Protein AF-A0A520JNV4-F1 (afdb_monomer)

Radius of gyration: 23.96 Å; Cα contacts (8 Å, |Δi|>4): 52; chains: 1; bounding box: 82×40×38 Å

Sequence (94 aa):
MTIKYFGLFVAAMTTATPL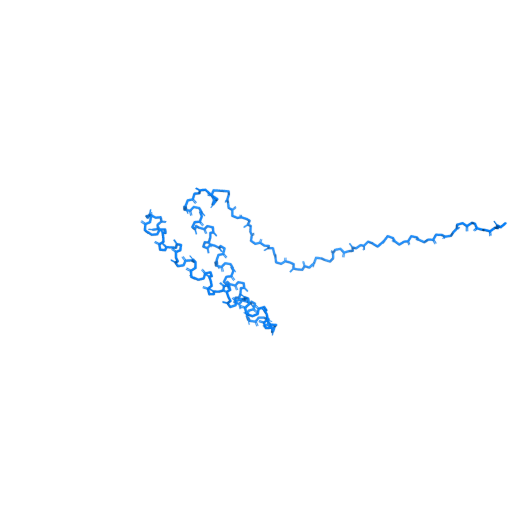FAQTPPPPPPAEAKTSAMPYVMAAGMSDLYEINSSQIALQKSKTPAIRSFATMLIKHHTMTTAATMKAAKKAGLT

Nearest PDB structures (foldseek):
  5ffd-assembly1_A  TM=9.228E-01  e=6.024E-01  Synechocystis sp. PCC 6803
  5fej-assembly2_B  TM=9.425E-01  e=7.183E-01  Synechocystis sp. PCC 6803
  5ffe-assembly1_A  TM=9.554E-01  e=9.082E-01  Synechocystis sp. PCC 6803
  5ffb-assembly1_A  TM=9.561E-01  e=1.083E+00  Synechocystis sp. PCC 6803
  5n5e-assembly1_e  TM=6.627E-01  e=1.947E+00  Pyrococcus furiosus COM1

pLDDT: mean 85.09, std 19.78, range [40.16, 98.88]

Foldseek 3Di:
DDDDDDDDDDPPPPPPDPPPPPPPPDDQDPCLVPPLLSVLVRLLVVLVVLLVVLVVQCVPDPDPVSVVVSVVSNVVSVVVNVVSVVVCVVVVND

Secondary structure (DSSP, 8-state):
--------------------PPPPPPPPPGGGGT-HHHHHHHHHHHHHHHHHHHHHHHHH---HHHHHHHHHHHHHHHHHHHHHHHHHHHTT--

Solvent-accessible surface area (backbone atoms only — not comparable to full-atom values): 5812 Å² total; per-re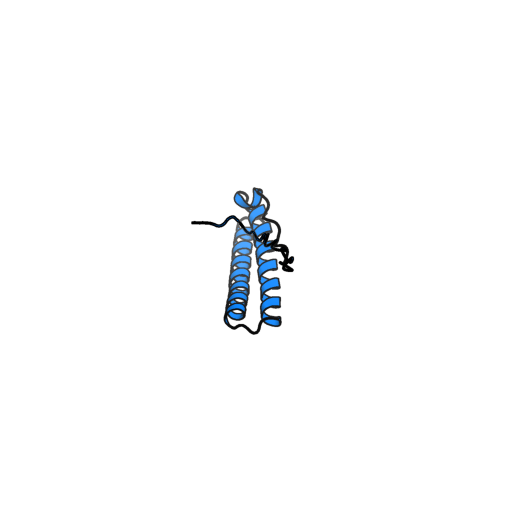sidue (Å²): 140,89,83,85,91,80,88,79,89,76,83,81,75,76,76,78,69,80,68,89,65,75,80,72,79,78,79,70,62,78,56,35,79,80,36,70,67,48,26,54,54,43,52,48,54,50,36,53,51,49,33,54,53,20,52,50,43,55,75,71,50,83,50,67,70,60,36,53,49,23,54,47,44,38,54,51,35,55,51,50,45,54,52,50,52,52,51,35,45,76,71,69,70,106

Structure (mmCIF, N/CA/C/O backbone):
data_AF-A0A520JNV4-F1
#
_entry.id   AF-A0A520JNV4-F1
#
loop_
_atom_site.group_PDB
_atom_site.id
_atom_site.type_symbol
_atom_site.label_atom_id
_atom_site.label_alt_id
_atom_site.label_comp_id
_atom_site.label_asym_id
_atom_site.label_entity_id
_atom_site.label_seq_id
_atom_site.pdbx_PDB_ins_code
_atom_site.Cartn_x
_atom_site.Cartn_y
_atom_site.Cartn_z
_atom_site.occupancy
_atom_site.B_iso_or_equiv
_atom_site.auth_seq_id
_atom_site.auth_comp_id
_atom_site.auth_asym_id
_atom_site.auth_atom_id
_atom_site.pdbx_PDB_model_num
ATOM 1 N N . MET A 1 1 ? -68.426 30.390 3.837 1.00 42.41 1 MET A N 1
ATOM 2 C CA . MET A 1 1 ? -67.349 29.627 4.497 1.00 42.41 1 MET A CA 1
ATOM 3 C C . MET A 1 1 ? -66.080 30.473 4.460 1.00 42.41 1 MET A C 1
ATOM 5 O O . MET A 1 1 ? -65.471 30.630 3.414 1.00 42.41 1 MET A O 1
ATOM 9 N N . THR A 1 2 ? -65.814 31.143 5.575 1.00 40.16 2 THR A N 1
ATOM 10 C CA . THR A 1 2 ? -64.675 32.012 5.943 1.00 40.16 2 THR A CA 1
ATOM 11 C C . THR A 1 2 ? -63.545 31.113 6.491 1.00 40.16 2 THR A C 1
ATOM 13 O O . THR A 1 2 ? -63.871 30.117 7.123 1.00 40.16 2 THR A O 1
ATOM 16 N N . ILE A 1 3 ? -62.245 31.243 6.181 1.00 43.53 3 ILE A N 1
ATOM 17 C CA . ILE A 1 3 ? -61.188 32.178 6.659 1.00 43.53 3 ILE A CA 1
ATOM 18 C C . ILE A 1 3 ? -59.886 31.709 5.946 1.00 43.53 3 ILE A C 1
ATOM 20 O O . ILE A 1 3 ? -59.618 30.514 5.936 1.00 43.53 3 ILE A O 1
ATOM 24 N N . LYS A 1 4 ? -59.225 32.503 5.087 1.00 44.97 4 LYS A N 1
ATOM 25 C CA . LYS A 1 4 ? -58.047 33.393 5.290 1.00 44.97 4 LYS A CA 1
ATOM 26 C C . LYS A 1 4 ? -56.764 32.775 5.904 1.00 44.97 4 LYS A C 1
ATOM 28 O O . LYS A 1 4 ? -56.772 32.229 6.996 1.00 44.97 4 LYS A O 1
ATOM 33 N N . TYR A 1 5 ? -55.666 32.971 5.164 1.00 58.19 5 TYR A N 1
ATOM 34 C CA . TYR A 1 5 ? -54.263 32.599 5.388 1.00 58.19 5 TYR A CA 1
ATOM 35 C C . TYR A 1 5 ? -53.679 33.005 6.758 1.00 58.19 5 TYR A C 1
ATOM 37 O O . TYR A 1 5 ? -53.844 34.147 7.182 1.00 58.19 5 TYR A O 1
ATOM 45 N N . PHE A 1 6 ? -52.902 32.106 7.375 1.00 48.91 6 PHE A N 1
ATOM 46 C CA . PHE A 1 6 ? -51.973 32.391 8.477 1.00 48.91 6 PHE A CA 1
ATOM 47 C C . PHE A 1 6 ? -50.704 31.548 8.270 1.00 48.91 6 PHE A C 1
ATOM 49 O O . PHE A 1 6 ? -50.786 30.331 8.119 1.00 48.91 6 PHE A O 1
ATOM 56 N N . GLY A 1 7 ? -49.553 32.207 8.141 1.00 43.50 7 GLY A N 1
ATOM 57 C CA . GLY A 1 7 ? -48.297 31.582 7.725 1.00 43.50 7 GLY A CA 1
ATOM 58 C C . GLY A 1 7 ? -47.496 30.934 8.851 1.00 43.50 7 GLY A C 1
ATOM 59 O O . GLY A 1 7 ? -47.805 31.101 10.024 1.00 43.50 7 GLY A O 1
ATOM 60 N N . LEU A 1 8 ? -46.401 30.275 8.468 1.00 41.31 8 LEU A N 1
ATOM 61 C CA . LEU A 1 8 ? -45.152 30.309 9.222 1.00 41.31 8 LEU A CA 1
ATOM 62 C C . LEU A 1 8 ? -43.990 29.931 8.296 1.00 41.31 8 LEU A C 1
ATOM 64 O O . LEU A 1 8 ? -43.946 28.839 7.734 1.00 41.31 8 LEU A O 1
ATOM 68 N N . PHE A 1 9 ? -43.056 30.863 8.134 1.00 48.03 9 PHE A N 1
ATOM 69 C CA . PHE A 1 9 ? -41.722 30.589 7.620 1.00 48.03 9 PHE A CA 1
ATOM 70 C C . PHE A 1 9 ? -40.993 29.662 8.596 1.00 48.03 9 PHE A C 1
ATOM 72 O O . PHE A 1 9 ? -40.852 30.010 9.765 1.00 48.03 9 PHE A O 1
ATOM 79 N N . VAL A 1 10 ? -40.431 28.558 8.105 1.00 46.62 10 VAL A N 1
ATOM 80 C CA . VAL A 1 10 ? -39.190 28.006 8.663 1.00 46.62 10 VAL A CA 1
ATOM 81 C C . VAL A 1 10 ? -38.291 27.671 7.483 1.00 46.62 10 VAL A C 1
ATOM 83 O O . VAL A 1 10 ? -38.354 26.590 6.902 1.00 46.62 10 VAL A O 1
ATOM 86 N N . ALA A 1 11 ? -37.459 28.638 7.104 1.00 49.22 11 ALA A N 1
ATOM 87 C CA . ALA A 1 11 ? -36.247 28.343 6.366 1.00 49.22 11 ALA A CA 1
ATOM 88 C C . ALA A 1 11 ? -35.357 27.516 7.304 1.00 49.22 11 ALA A C 1
ATOM 90 O O . ALA A 1 11 ? -34.719 28.059 8.205 1.00 49.22 11 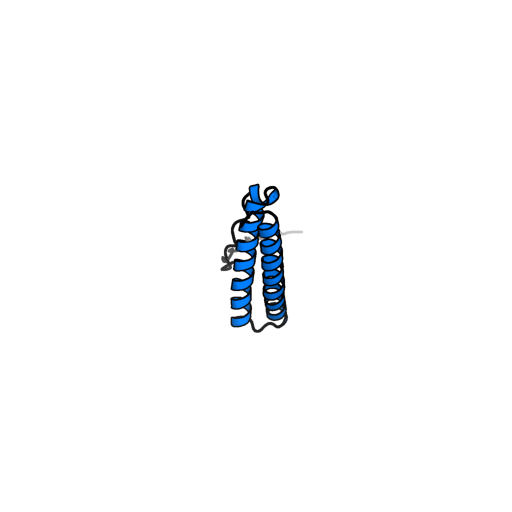ALA A O 1
ATOM 91 N N . ALA A 1 12 ? -35.359 26.193 7.137 1.00 48.88 12 ALA A N 1
ATOM 92 C CA . ALA A 1 12 ? -34.378 25.324 7.766 1.00 48.88 12 ALA A CA 1
ATOM 93 C C . ALA A 1 12 ? -33.031 25.583 7.082 1.00 48.88 12 ALA A C 1
ATOM 95 O O . ALA A 1 12 ? -32.648 24.927 6.117 1.00 48.88 12 ALA A O 1
ATOM 96 N N . MET A 1 13 ? -32.350 26.620 7.555 1.00 56.16 13 MET A N 1
ATOM 97 C CA . MET A 1 13 ? -30.971 26.923 7.223 1.00 56.16 13 MET A CA 1
ATOM 98 C C . MET A 1 13 ? -30.133 25.796 7.831 1.00 56.16 13 MET A C 1
ATOM 100 O O . MET A 1 13 ? -29.814 25.809 9.018 1.00 56.16 13 MET A O 1
ATOM 104 N N . THR A 1 14 ? -29.859 24.760 7.038 1.00 56.09 14 THR A N 1
ATOM 105 C CA . THR A 1 14 ? -28.922 23.701 7.403 1.00 56.09 14 THR A CA 1
ATOM 106 C C . THR A 1 14 ? -27.551 24.346 7.521 1.00 56.09 14 THR A C 1
ATOM 108 O O . THR A 1 14 ? -26.868 24.573 6.521 1.00 56.09 14 THR A O 1
ATOM 111 N N . THR A 1 15 ? -27.154 24.701 8.737 1.00 51.56 15 THR A N 1
ATOM 112 C CA . THR A 1 15 ? -25.767 25.031 9.021 1.00 51.56 15 THR A CA 1
ATOM 113 C C . THR A 1 15 ? -24.969 23.763 8.744 1.00 51.56 15 THR A C 1
ATOM 115 O O . THR A 1 15 ? -25.051 22.779 9.475 1.00 51.56 15 THR A O 1
ATOM 118 N N . ALA A 1 16 ? -24.250 23.753 7.620 1.00 58.44 16 ALA A N 1
ATOM 119 C CA . ALA A 1 16 ? -23.228 22.759 7.357 1.00 58.44 1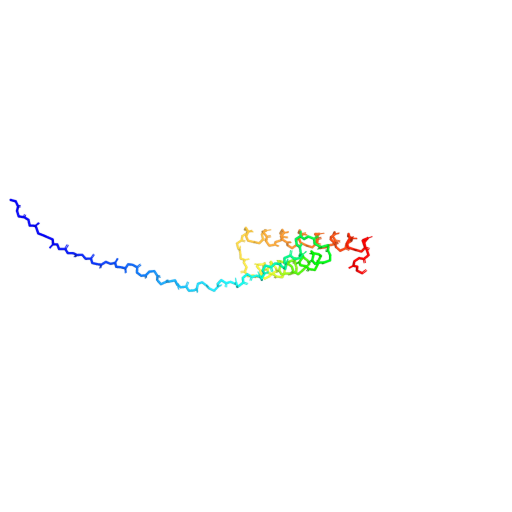6 ALA A CA 1
ATOM 120 C C . ALA A 1 16 ? -22.177 22.935 8.452 1.00 58.44 16 ALA A C 1
ATOM 122 O O . ALA A 1 16 ? -21.299 23.791 8.362 1.00 58.44 16 ALA A O 1
ATOM 123 N N . THR A 1 17 ? -22.309 22.182 9.541 1.00 59.44 17 THR A N 1
ATOM 124 C CA . THR A 1 17 ? -21.201 22.003 10.461 1.00 59.44 17 THR A CA 1
ATOM 125 C C . THR A 1 17 ? -20.080 21.396 9.625 1.00 59.44 17 THR A C 1
ATOM 127 O O . THR A 1 17 ? -20.302 20.374 8.967 1.00 59.44 17 THR A O 1
ATOM 130 N N . PRO A 1 18 ? -18.891 22.015 9.561 1.00 54.19 18 PRO A N 1
ATOM 131 C CA . PRO A 1 18 ? -17.763 21.331 8.977 1.00 54.19 18 PRO A CA 1
ATOM 132 C C . PRO A 1 18 ? -17.507 20.133 9.889 1.00 54.19 18 PRO A C 1
ATOM 134 O O . PRO A 1 18 ? -16.943 20.259 10.976 1.00 54.19 18 PRO A O 1
ATOM 137 N N . LEU A 1 19 ? -17.963 18.950 9.469 1.00 59.94 19 LEU A N 1
ATOM 138 C CA . LEU A 1 19 ? -17.296 17.723 9.865 1.00 59.94 19 LEU A CA 1
ATOM 139 C C . LEU A 1 19 ? -15.815 17.988 9.604 1.00 59.94 19 LEU A C 1
ATOM 141 O O . LEU A 1 19 ? -15.463 18.449 8.516 1.00 59.94 19 LEU A O 1
ATOM 145 N N . PHE A 1 20 ? -14.962 17.735 10.595 1.00 54.88 20 PHE A N 1
ATOM 146 C CA . PHE A 1 20 ? -13.517 17.635 10.407 1.00 54.88 20 PHE A CA 1
ATOM 147 C C . PHE A 1 20 ? -13.235 16.437 9.485 1.00 54.88 20 PHE A C 1
ATOM 149 O O . PHE A 1 20 ? -12.716 15.405 9.903 1.00 54.88 20 PHE A O 1
ATOM 156 N N . ALA A 1 21 ? -13.676 16.533 8.234 1.00 58.66 21 ALA A N 1
ATOM 157 C CA . ALA A 1 21 ? -13.390 15.600 7.182 1.00 58.66 21 ALA A CA 1
ATOM 158 C C . ALA A 1 21 ? -11.905 15.761 6.899 1.00 58.66 21 ALA A C 1
ATOM 160 O O . ALA A 1 21 ? -11.427 16.856 6.597 1.00 58.66 21 ALA A O 1
ATOM 161 N N . GLN A 1 22 ? -11.167 14.668 7.059 1.00 63.53 22 GLN A N 1
AT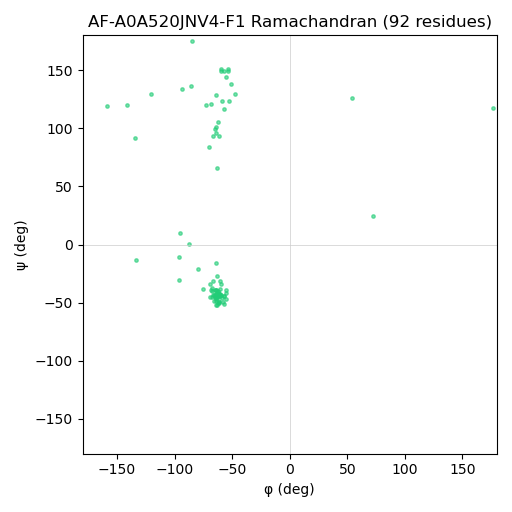OM 162 C CA . GLN A 1 22 ? -9.790 14.605 6.612 1.00 63.53 22 GLN A CA 1
ATOM 163 C C . GLN A 1 22 ? -9.768 15.034 5.145 1.00 63.53 22 GLN A C 1
ATOM 165 O O . GLN A 1 22 ? -10.506 14.466 4.339 1.00 63.53 22 GLN A O 1
ATOM 170 N N . THR A 1 23 ? -8.974 16.055 4.808 1.00 68.44 23 THR A N 1
ATOM 171 C CA . THR A 1 23 ? -8.793 16.430 3.406 1.00 68.44 23 THR A CA 1
ATOM 172 C C . THR A 1 23 ? -8.267 15.193 2.687 1.00 68.44 23 THR A C 1
ATOM 174 O O . THR A 1 23 ? -7.201 14.698 3.079 1.00 68.44 23 THR A O 1
ATOM 177 N N . PRO A 1 24 ? -9.013 14.641 1.714 1.00 70.56 24 PRO A N 1
ATOM 178 C CA . PRO A 1 24 ? -8.547 13.477 0.986 1.00 70.56 24 PRO A CA 1
ATOM 179 C C . PRO A 1 24 ? -7.222 13.825 0.299 1.00 70.56 24 PRO A C 1
ATOM 181 O O . PRO A 1 24 ? -6.991 14.999 -0.021 1.00 70.56 24 PRO A O 1
ATOM 184 N N . PRO A 1 25 ? -6.335 12.839 0.088 1.00 74.44 25 PRO A N 1
ATOM 185 C CA . PRO A 1 25 ? -5.125 13.078 -0.679 1.00 74.44 25 PRO A CA 1
ATOM 186 C C . PRO A 1 25 ? -5.500 13.649 -2.058 1.00 74.44 25 PRO A C 1
ATOM 188 O O . PRO A 1 25 ? -6.545 13.282 -2.611 1.00 74.44 25 PRO A O 1
ATOM 191 N N . PRO A 1 26 ? -4.689 14.572 -2.608 1.00 83.06 26 PRO A N 1
ATOM 192 C CA . PRO A 1 26 ? -4.940 15.111 -3.936 1.00 83.06 26 PRO A CA 1
ATOM 193 C C . PRO A 1 26 ? -4.995 13.969 -4.962 1.00 83.06 26 PRO A C 1
ATOM 195 O O . PRO A 1 26 ? -4.316 12.951 -4.785 1.00 83.06 26 PRO A O 1
ATOM 198 N N . PRO A 1 27 ? -5.790 14.113 -6.036 1.00 86.69 27 PRO A N 1
ATOM 199 C CA . PRO A 1 27 ? -5.834 13.101 -7.076 1.00 86.69 27 PRO A CA 1
ATOM 200 C C . PRO A 1 27 ? -4.440 12.922 -7.703 1.00 86.69 27 PRO A C 1
ATOM 202 O O . PRO A 1 27 ? -3.685 13.895 -7.801 1.00 86.69 27 PRO A O 1
ATOM 205 N N . PRO A 1 28 ? -4.101 11.709 -8.173 1.00 88.81 28 PRO A N 1
ATOM 206 C CA . PRO A 1 28 ? -2.875 11.484 -8.926 1.00 88.81 28 PRO A CA 1
ATOM 207 C C . PRO A 1 28 ? -2.749 12.426 -10.137 1.00 88.81 28 PRO A C 1
ATOM 209 O O . PRO A 1 28 ? -3.772 12.757 -10.752 1.00 88.81 28 PRO A O 1
ATOM 212 N N . PRO A 1 29 ? -1.518 12.803 -10.537 1.00 91.00 29 PRO A N 1
ATOM 213 C CA . PRO A 1 29 ? -1.272 13.533 -11.780 1.00 91.00 29 PRO A CA 1
ATOM 214 C C . PRO A 1 29 ? -1.878 12.817 -12.994 1.00 91.00 29 PRO A C 1
ATOM 216 O O . PRO A 1 29 ? -1.992 11.588 -13.012 1.00 91.00 29 PRO A O 1
ATOM 219 N N . ALA A 1 30 ? -2.255 13.566 -14.033 1.00 95.19 30 ALA A N 1
ATOM 220 C CA . ALA A 1 30 ? -2.894 12.991 -15.219 1.00 95.19 30 ALA A CA 1
ATOM 221 C C . ALA A 1 30 ? -2.000 11.946 -15.911 1.00 95.19 30 ALA A C 1
ATOM 223 O O . ALA A 1 30 ? -2.495 10.925 -16.388 1.00 95.19 30 ALA A O 1
ATOM 224 N N . GLU A 1 31 ? -0.686 12.157 -15.886 1.00 95.00 31 GLU A N 1
ATOM 225 C CA . GLU A 1 31 ? 0.337 11.286 -16.462 1.00 95.00 31 GLU A CA 1
ATOM 226 C C . GLU A 1 31 ? 0.368 9.908 -15.791 1.00 95.00 31 GLU A C 1
ATOM 228 O O . GLU A 1 31 ? 0.717 8.920 -16.436 1.00 95.00 31 GLU A O 1
ATOM 233 N N . ALA A 1 32 ? -0.047 9.803 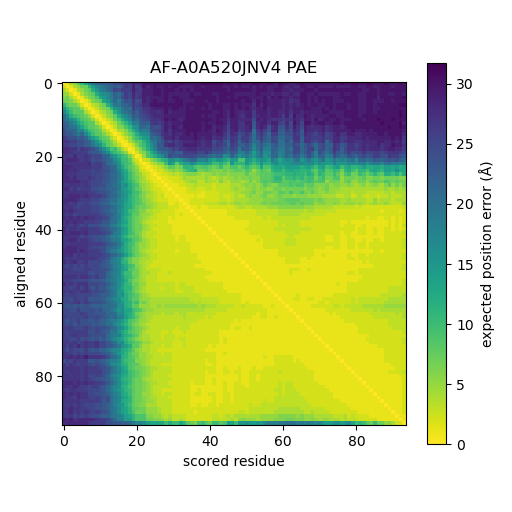-14.522 1.00 95.19 32 ALA A N 1
ATOM 234 C CA . ALA A 1 32 ? -0.137 8.525 -13.814 1.00 95.19 32 ALA A CA 1
ATOM 235 C C . ALA A 1 32 ? -1.163 7.569 -14.443 1.00 95.19 32 ALA A C 1
ATOM 237 O O . ALA A 1 32 ? -1.126 6.371 -14.180 1.00 95.19 32 ALA A O 1
ATOM 238 N N . LYS A 1 33 ? -2.061 8.069 -15.301 1.00 93.06 33 LYS A N 1
ATOM 239 C CA . LYS A 1 33 ? -3.048 7.246 -16.014 1.00 93.06 33 LYS A CA 1
ATOM 240 C C . LYS A 1 33 ? -2.471 6.535 -17.238 1.00 93.06 33 LYS A C 1
ATOM 242 O O . LYS A 1 33 ? -3.070 5.569 -17.698 1.00 93.06 33 LYS A O 1
ATOM 247 N N . THR A 1 34 ? -1.354 7.014 -17.787 1.00 95.81 34 THR A N 1
ATOM 248 C CA . THR A 1 34 ? -0.837 6.543 -19.087 1.00 95.81 34 THR A CA 1
ATOM 249 C C . THR A 1 34 ? 0.654 6.230 -19.095 1.00 95.81 34 THR A C 1
ATOM 251 O O . THR A 1 34 ? 1.130 5.596 -20.032 1.00 95.81 34 THR A O 1
ATOM 254 N N . SER A 1 35 ? 1.401 6.653 -18.075 1.00 97.00 35 SER A N 1
ATOM 255 C CA . SER A 1 35 ? 2.858 6.537 -18.034 1.00 97.00 35 SER A CA 1
ATOM 256 C C . SER A 1 35 ? 3.307 5.709 -16.832 1.00 97.00 35 SER A C 1
ATOM 258 O O . SER A 1 35 ? 2.924 5.981 -15.695 1.00 97.00 35 SER A O 1
ATOM 260 N N . ALA A 1 36 ? 4.166 4.715 -17.079 1.00 96.50 36 ALA A N 1
ATOM 261 C CA . ALA A 1 36 ? 4.544 3.717 -16.078 1.00 96.50 36 ALA A CA 1
ATOM 262 C C . ALA A 1 36 ? 5.238 4.313 -14.841 1.00 96.50 36 ALA A C 1
ATOM 264 O O . ALA A 1 36 ? 4.832 4.021 -13.722 1.00 96.50 36 ALA A O 1
ATOM 265 N N . MET A 1 37 ? 6.252 5.168 -15.011 1.00 96.31 37 MET A N 1
ATOM 266 C CA . MET A 1 37 ? 6.953 5.776 -13.870 1.00 96.31 37 MET A CA 1
ATOM 267 C C . MET A 1 37 ? 6.032 6.697 -13.038 1.00 96.31 37 MET A C 1
ATOM 269 O O . MET A 1 37 ? 5.968 6.511 -11.822 1.00 96.31 37 MET A O 1
ATOM 273 N N . PRO A 1 38 ? 5.260 7.629 -13.640 1.00 96.19 38 PRO A N 1
ATOM 274 C CA . PRO A 1 38 ? 4.248 8.389 -12.905 1.00 96.19 38 PRO A CA 1
ATOM 275 C C . PRO A 1 38 ? 3.228 7.515 -12.167 1.00 96.19 38 PRO A C 1
ATOM 277 O O . PRO A 1 38 ? 2.878 7.830 -11.032 1.00 96.19 38 PRO A O 1
ATOM 280 N N . TYR A 1 39 ? 2.793 6.399 -12.765 1.00 96.25 39 TYR A N 1
ATOM 281 C CA . TYR A 1 39 ? 1.920 5.434 -12.095 1.00 96.25 39 TYR A CA 1
ATOM 282 C C . TYR A 1 39 ? 2.592 4.822 -10.861 1.00 96.25 39 TYR A C 1
ATOM 284 O O . TYR A 1 39 ? 2.002 4.836 -9.786 1.00 96.25 39 TYR A O 1
ATOM 292 N N . VAL A 1 40 ? 3.829 4.323 -10.989 1.00 96.69 40 VAL A N 1
ATOM 293 C CA . VAL A 1 40 ? 4.577 3.709 -9.875 1.00 96.69 40 VAL A CA 1
ATOM 294 C C . VAL A 1 40 ? 4.718 4.688 -8.708 1.00 96.69 40 VAL A C 1
ATOM 296 O O . VAL A 1 40 ? 4.466 4.312 -7.564 1.00 96.69 40 VAL A O 1
ATOM 299 N N . MET A 1 41 ? 5.062 5.948 -8.992 1.00 95.44 41 MET A N 1
ATOM 300 C CA . MET A 1 41 ? 5.182 6.979 -7.958 1.00 95.44 41 MET A CA 1
ATOM 301 C C . MET A 1 41 ? 3.838 7.297 -7.297 1.00 95.44 41 MET A C 1
ATOM 303 O O . MET A 1 41 ? 3.749 7.311 -6.071 1.00 95.44 41 MET A O 1
ATOM 307 N N . ALA A 1 42 ? 2.785 7.524 -8.086 1.00 95.19 42 ALA A N 1
ATOM 308 C CA . ALA A 1 42 ? 1.468 7.848 -7.547 1.00 95.19 42 ALA A CA 1
ATOM 309 C C . ALA A 1 42 ? 0.886 6.695 -6.715 1.00 95.19 42 ALA A C 1
ATOM 311 O O . ALA A 1 42 ? 0.444 6.922 -5.591 1.00 95.19 42 ALA A O 1
ATOM 312 N N . ALA A 1 43 ? 0.944 5.464 -7.230 1.00 95.69 43 ALA A N 1
ATOM 313 C CA . ALA A 1 43 ? 0.460 4.276 -6.534 1.00 95.69 43 ALA A CA 1
ATOM 314 C C . ALA A 1 43 ? 1.213 4.045 -5.216 1.00 95.69 43 ALA A C 1
ATOM 316 O O . ALA A 1 43 ? 0.583 3.821 -4.188 1.00 95.69 43 ALA A O 1
ATOM 317 N N . GLY A 1 44 ? 2.545 4.178 -5.210 1.00 95.38 44 GLY A N 1
ATOM 318 C CA . GLY A 1 44 ? 3.337 4.041 -3.984 1.00 95.38 44 GLY A CA 1
ATOM 319 C C . GLY A 1 44 ? 2.987 5.089 -2.920 1.00 95.38 44 GLY A C 1
ATOM 320 O O . GLY A 1 44 ? 2.882 4.764 -1.738 1.00 95.38 44 GLY A O 1
ATOM 321 N N . MET A 1 45 ? 2.755 6.341 -3.326 1.00 94.62 45 MET A N 1
ATOM 322 C CA . MET A 1 45 ? 2.338 7.402 -2.402 1.00 94.62 45 MET A CA 1
ATOM 323 C C . MET A 1 45 ? 0.929 7.169 -1.840 1.00 94.62 45 MET A C 1
ATOM 325 O O . MET A 1 45 ? 0.707 7.399 -0.648 1.00 94.62 45 MET A O 1
ATOM 329 N N . SER A 1 46 ? -0.00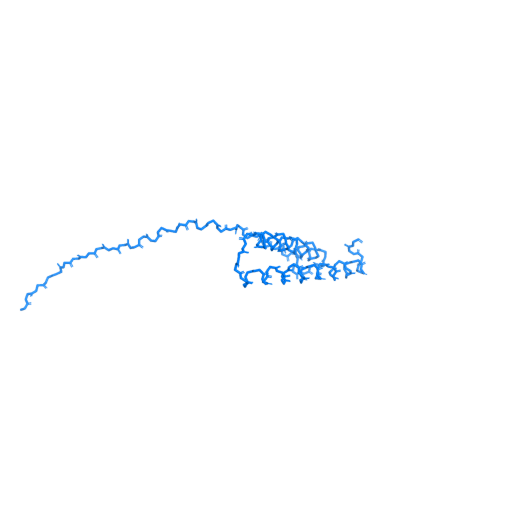7 6.692 -2.667 1.00 94.75 46 SER A N 1
ATOM 330 C CA . SER A 1 46 ? -1.349 6.292 -2.227 1.00 94.75 46 SER A CA 1
ATOM 331 C C . SER A 1 46 ? -1.296 5.135 -1.226 1.00 94.75 46 SER A C 1
ATOM 333 O O . SER A 1 46 ? -1.828 5.278 -0.124 1.00 94.75 46 SER A O 1
ATOM 335 N N . ASP A 1 47 ? -0.563 4.063 -1.542 1.00 97.38 47 ASP A N 1
ATOM 336 C CA . ASP A 1 47 ? -0.403 2.895 -0.668 1.00 97.38 47 ASP A CA 1
ATOM 337 C C . ASP A 1 47 ? 0.169 3.305 0.707 1.00 97.38 47 ASP A C 1
ATOM 339 O O . ASP A 1 47 ? -0.339 2.887 1.749 1.00 97.38 47 ASP A O 1
ATOM 343 N N . LEU A 1 48 ? 1.187 4.178 0.744 1.00 96.25 48 LEU A N 1
ATOM 344 C CA . LEU A 1 48 ? 1.759 4.695 1.999 1.00 96.25 48 LEU A CA 1
ATOM 345 C C . LEU A 1 48 ? 0.735 5.465 2.842 1.00 96.25 48 LEU A C 1
ATOM 347 O O . LEU A 1 48 ? 0.680 5.296 4.065 1.00 96.25 48 LEU A O 1
ATOM 351 N N . TYR A 1 49 ? -0.078 6.313 2.212 1.00 95.50 49 TYR A N 1
ATOM 352 C CA . TYR A 1 49 ? -1.142 7.038 2.902 1.00 95.50 49 TYR A CA 1
ATOM 353 C C . TYR A 1 49 ? -2.194 6.076 3.479 1.00 95.50 49 TYR A C 1
ATOM 355 O O . TYR A 1 49 ? -2.584 6.204 4.645 1.00 95.50 49 TYR A O 1
ATOM 363 N N . GLU A 1 50 ? -2.630 5.089 2.699 1.00 96.31 50 GLU A N 1
ATOM 364 C CA . GLU A 1 50 ? -3.655 4.117 3.096 1.00 96.31 50 GLU A CA 1
ATOM 365 C C . GLU A 1 50 ? -3.158 3.188 4.211 1.00 96.31 50 GLU A C 1
ATOM 367 O O . GLU A 1 50 ? -3.897 2.906 5.158 1.00 96.31 50 GLU A O 1
ATOM 372 N N . ILE A 1 51 ? -1.882 2.792 4.183 1.00 98.44 51 ILE A N 1
ATOM 373 C CA . ILE A 1 51 ? -1.243 2.031 5.263 1.00 98.44 51 ILE A CA 1
ATOM 374 C C . ILE A 1 51 ? -1.194 2.860 6.551 1.00 98.44 51 ILE A C 1
ATOM 376 O O . ILE A 1 51 ? -1.657 2.398 7.597 1.00 98.44 51 ILE A O 1
ATOM 380 N N . ASN A 1 52 ? -0.679 4.091 6.495 1.00 97.38 52 ASN A N 1
ATOM 381 C CA . ASN A 1 52 ? -0.516 4.934 7.683 1.00 97.38 52 ASN A CA 1
ATOM 382 C C . ASN A 1 52 ? -1.865 5.320 8.307 1.00 97.38 52 ASN A C 1
ATOM 384 O O . ASN A 1 52 ? -2.048 5.246 9.524 1.00 97.38 52 ASN A O 1
ATOM 388 N N . SER A 1 53 ? -2.844 5.690 7.481 1.00 96.94 53 SER A N 1
ATOM 389 C CA . SER A 1 53 ? -4.201 5.988 7.952 1.00 96.94 53 SER A CA 1
ATOM 390 C C . SER A 1 53 ? -4.876 4.755 8.565 1.00 96.94 53 SER A C 1
ATOM 392 O O . SER A 1 53 ? -5.497 4.860 9.626 1.00 96.94 53 SER A O 1
ATOM 394 N N . SER A 1 54 ? -4.675 3.568 7.986 1.00 98.50 54 SER A N 1
ATOM 395 C CA . SER A 1 54 ? -5.169 2.305 8.544 1.00 98.50 54 SER A CA 1
ATOM 396 C C . SER A 1 54 ? -4.516 1.957 9.884 1.00 98.50 54 SER A C 1
ATOM 398 O O . SER A 1 54 ? -5.200 1.509 10.806 1.00 98.50 54 SER A O 1
ATOM 400 N N . GLN A 1 55 ? -3.216 2.212 10.052 1.00 98.69 55 GLN A N 1
ATOM 401 C CA . GLN A 1 55 ? -2.538 2.037 11.341 1.00 98.69 55 GLN A CA 1
ATOM 402 C C . GLN A 1 55 ? -3.144 2.943 12.421 1.00 98.69 55 GLN A C 1
ATOM 404 O O . GLN A 1 55 ? -3.421 2.485 13.531 1.00 98.69 55 GLN A O 1
ATOM 409 N N . ILE A 1 56 ? -3.438 4.203 12.088 1.00 98.19 56 ILE A N 1
ATOM 410 C CA . ILE A 1 56 ? -4.132 5.125 12.997 1.00 98.19 56 ILE A CA 1
ATOM 411 C C . ILE A 1 56 ? -5.548 4.616 13.310 1.00 98.19 56 ILE A C 1
ATOM 413 O O . ILE A 1 56 ? -5.976 4.653 14.466 1.00 98.19 56 ILE A O 1
ATOM 417 N N . ALA A 1 57 ? -6.276 4.098 12.317 1.00 98.19 57 ALA A N 1
ATOM 418 C CA . ALA A 1 57 ? -7.604 3.526 12.524 1.00 98.19 57 ALA A CA 1
ATOM 419 C C . ALA A 1 57 ? -7.571 2.327 13.489 1.00 98.19 57 ALA A C 1
ATOM 421 O O . ALA A 1 57 ? -8.448 2.212 14.347 1.00 98.19 57 ALA A O 1
ATOM 422 N N . LEU A 1 58 ? -6.540 1.478 13.423 1.00 98.69 58 LEU A N 1
ATOM 423 C CA . LEU A 1 58 ? -6.340 0.375 14.371 1.00 98.69 58 LEU A CA 1
ATOM 424 C C . LEU A 1 58 ? -6.026 0.849 15.794 1.00 98.69 58 LEU A C 1
ATOM 426 O O . LEU A 1 58 ? -6.407 0.170 16.750 1.00 98.69 58 LEU A O 1
ATOM 430 N N . GLN A 1 59 ? -5.362 1.995 15.948 1.00 98.50 59 GLN A N 1
ATOM 431 C CA . GLN A 1 59 ? -5.081 2.589 17.258 1.00 98.50 59 GLN A CA 1
ATOM 432 C C . GLN A 1 59 ? -6.324 3.248 17.869 1.00 98.50 59 GLN A C 1
ATOM 434 O O . GLN A 1 59 ? -6.542 3.159 19.075 1.00 98.50 59 GLN A O 1
ATOM 439 N N . LYS A 1 60 ? -7.148 3.909 17.048 1.00 97.81 60 LYS A N 1
ATOM 440 C CA . LYS A 1 60 ? -8.259 4.748 17.527 1.00 97.81 60 LYS A CA 1
ATOM 441 C C . LYS A 1 60 ? -9.613 4.042 17.557 1.00 97.81 60 LYS A C 1
ATOM 443 O O . LYS A 1 60 ? -10.456 4.384 18.384 1.00 97.81 60 LYS A O 1
ATOM 448 N N . SER A 1 61 ? -9.856 3.084 16.663 1.00 98.12 61 SER A N 1
ATOM 449 C CA . SER A 1 61 ? -11.176 2.471 16.503 1.00 98.12 61 SER A CA 1
ATOM 450 C C . SER A 1 61 ? -11.346 1.191 17.317 1.00 98.12 61 SER A C 1
ATOM 452 O O . SER A 1 61 ? -10.521 0.270 17.269 1.00 98.12 61 SER A O 1
ATOM 454 N N . LYS A 1 62 ? -12.489 1.105 18.006 1.00 98.00 62 LYS A N 1
ATOM 455 C CA . LYS A 1 62 ? -12.977 -0.109 18.678 1.00 98.00 62 LYS A CA 1
ATOM 456 C C . LYS A 1 62 ? -13.972 -0.905 17.821 1.00 98.00 62 LYS A C 1
ATOM 458 O O . LYS A 1 62 ? -14.284 -2.039 18.165 1.00 98.00 62 LYS A O 1
ATOM 463 N N . THR A 1 63 ? -14.453 -0.351 16.706 1.00 98.75 63 THR A N 1
ATOM 464 C CA . THR A 1 63 ? -15.463 -0.992 15.849 1.00 98.75 63 THR A CA 1
ATOM 465 C C . THR A 1 63 ? -14.845 -2.154 15.062 1.00 98.75 63 THR A C 1
ATOM 467 O O . THR A 1 63 ? -13.944 -1.904 14.255 1.00 98.75 63 THR A O 1
ATOM 470 N N . PRO A 1 64 ? -15.329 -3.405 15.210 1.00 98.56 64 PRO A N 1
ATOM 471 C CA . PRO A 1 64 ? -14.724 -4.570 14.557 1.00 98.56 64 PRO A CA 1
ATOM 472 C C . PRO A 1 64 ? -14.603 -4.438 13.035 1.00 98.56 64 PRO A C 1
ATOM 474 O O . PRO A 1 64 ? -13.555 -4.747 12.474 1.00 98.56 64 PRO A O 1
ATOM 477 N N . ALA A 1 65 ? -15.633 -3.900 12.375 1.00 98.56 65 ALA A N 1
ATOM 478 C CA . ALA A 1 65 ? -15.634 -3.703 10.926 1.00 98.56 65 ALA A CA 1
ATOM 479 C C . ALA A 1 65 ? -14.523 -2.747 10.454 1.00 98.56 65 ALA A C 1
ATOM 481 O O . ALA A 1 65 ? -13.806 -3.058 9.506 1.00 98.56 65 ALA A O 1
ATOM 482 N N . ILE A 1 66 ? -14.320 -1.623 11.153 1.00 98.50 66 ILE A N 1
ATOM 483 C CA . ILE A 1 66 ? -13.263 -0.650 10.822 1.00 98.50 66 ILE A CA 1
ATOM 484 C C . ILE A 1 66 ? -11.886 -1.288 10.994 1.00 98.50 66 ILE A C 1
ATOM 486 O O . ILE A 1 66 ? -11.015 -1.127 10.144 1.00 98.50 66 ILE A O 1
ATOM 490 N N . ARG A 1 67 ? -11.692 -2.046 12.077 1.00 98.75 67 ARG A N 1
ATOM 491 C CA . ARG A 1 67 ? -10.424 -2.732 12.343 1.00 98.75 67 ARG A CA 1
ATOM 492 C C . ARG A 1 67 ? -10.124 -3.776 11.272 1.00 98.75 67 ARG A C 1
ATOM 494 O O . ARG A 1 67 ? -9.018 -3.799 10.749 1.00 98.75 67 ARG A O 1
ATOM 501 N N . SER A 1 68 ? -11.119 -4.582 10.899 1.00 98.81 68 SER A N 1
ATOM 502 C CA . SER A 1 68 ? -10.984 -5.569 9.824 1.00 98.81 68 SER A CA 1
ATOM 503 C C . SER A 1 68 ? -10.629 -4.912 8.491 1.00 98.81 68 SER A C 1
ATOM 505 O O . SER A 1 68 ? -9.754 -5.402 7.779 1.00 98.81 68 SER A O 1
ATOM 507 N N . PHE A 1 69 ? -11.277 -3.794 8.158 1.00 98.81 69 PHE A N 1
ATOM 508 C CA . PHE A 1 69 ? -10.997 -3.052 6.932 1.00 98.81 69 PHE A CA 1
ATOM 509 C C . PHE A 1 69 ? -9.581 -2.459 6.932 1.00 98.81 69 PHE A C 1
ATOM 511 O O . PHE A 1 69 ? -8.846 -2.641 5.967 1.00 98.81 69 PHE A O 1
ATOM 518 N N . ALA A 1 70 ? -9.153 -1.849 8.039 1.00 98.75 70 ALA A N 1
ATOM 519 C CA . ALA A 1 70 ? -7.801 -1.315 8.189 1.00 98.75 70 ALA A CA 1
ATOM 520 C C . ALA A 1 70 ? -6.722 -2.410 8.085 1.00 98.75 70 ALA A C 1
ATOM 522 O O . ALA A 1 70 ? -5.709 -2.232 7.412 1.00 98.75 70 ALA A O 1
ATOM 523 N N . THR A 1 71 ? -6.941 -3.576 8.702 1.00 98.88 71 THR A N 1
ATOM 524 C CA . THR A 1 71 ? -6.036 -4.728 8.560 1.00 98.88 71 THR A CA 1
ATOM 525 C C . THR A 1 71 ? -5.966 -5.221 7.114 1.00 98.88 71 THR A C 1
ATOM 527 O O . THR A 1 71 ? -4.877 -5.539 6.632 1.00 98.88 71 THR A O 1
ATOM 530 N N . MET A 1 72 ? -7.102 -5.265 6.410 1.00 98.81 72 MET A N 1
ATOM 531 C CA . MET A 1 72 ? -7.147 -5.626 4.992 1.00 98.81 72 MET A CA 1
ATOM 532 C C . MET A 1 72 ? -6.344 -4.638 4.143 1.00 98.81 72 MET A C 1
ATOM 534 O O . MET A 1 72 ? -5.488 -5.084 3.379 1.00 98.81 72 MET A O 1
ATOM 538 N N . LEU A 1 73 ? -6.551 -3.328 4.326 1.00 98.69 73 LEU A N 1
ATOM 539 C CA . LEU A 1 73 ? -5.817 -2.302 3.585 1.00 98.69 73 LEU A CA 1
ATOM 540 C C . LEU A 1 73 ? -4.307 -2.440 3.797 1.00 98.69 73 LEU A C 1
ATOM 542 O O . LEU A 1 73 ? -3.566 -2.554 2.827 1.00 98.69 73 LEU A O 1
ATOM 546 N N . ILE A 1 74 ? -3.839 -2.551 5.045 1.00 98.88 74 ILE A N 1
ATOM 547 C CA . ILE A 1 74 ? -2.403 -2.725 5.323 1.00 98.88 74 ILE A CA 1
ATOM 548 C C . ILE A 1 74 ? -1.842 -3.940 4.575 1.00 98.88 74 ILE A C 1
ATOM 550 O O . ILE A 1 74 ? -0.797 -3.842 3.929 1.00 98.88 74 ILE A O 1
ATOM 554 N N . LYS A 1 75 ? -2.540 -5.081 4.623 1.00 98.88 75 LYS A N 1
ATOM 555 C CA . LYS A 1 75 ? -2.106 -6.309 3.946 1.00 98.88 75 LYS A CA 1
ATOM 556 C C . LYS A 1 75 ? -2.051 -6.131 2.428 1.00 98.88 75 LYS A C 1
ATOM 558 O O . LYS A 1 75 ? -1.046 -6.481 1.810 1.00 98.88 75 LYS A O 1
ATOM 563 N N . HIS A 1 76 ? -3.134 -5.647 1.828 1.00 98.75 76 HIS A N 1
ATOM 564 C CA . HIS A 1 76 ? -3.256 -5.564 0.376 1.00 98.75 76 HIS A CA 1
ATOM 565 C C . HIS A 1 76 ? -2.315 -4.514 -0.203 1.00 98.75 76 HIS A C 1
ATOM 567 O O . HIS A 1 76 ? -1.585 -4.842 -1.132 1.00 98.75 76 HIS A O 1
ATOM 573 N N . HIS A 1 77 ? -2.240 -3.327 0.396 1.00 98.62 77 HIS A N 1
ATOM 574 C CA . HIS A 1 77 ? -1.380 -2.255 -0.102 1.00 98.62 77 HIS A CA 1
ATOM 575 C C . HIS A 1 77 ? 0.113 -2.571 0.076 1.00 98.62 77 HIS A C 1
ATOM 577 O O . HIS A 1 77 ? 0.917 -2.307 -0.812 1.00 98.62 77 HIS A O 1
ATOM 583 N N . THR A 1 78 ? 0.503 -3.283 1.143 1.00 98.75 78 THR A N 1
ATOM 584 C CA . THR A 1 78 ? 1.883 -3.801 1.258 1.00 98.75 78 THR A CA 1
ATOM 585 C C . THR A 1 78 ? 2.210 -4.783 0.123 1.00 98.75 78 THR A C 1
ATOM 587 O O . THR A 1 78 ? 3.293 -4.741 -0.465 1.00 98.75 78 THR A O 1
ATOM 590 N N . MET A 1 79 ? 1.269 -5.674 -0.207 1.00 98.56 79 MET A N 1
ATOM 591 C CA . MET A 1 79 ? 1.434 -6.661 -1.276 1.00 98.56 79 MET A CA 1
ATOM 592 C C . MET A 1 79 ? 1.496 -6.004 -2.663 1.00 98.56 79 MET A C 1
ATOM 594 O O . MET A 1 79 ? 2.366 -6.358 -3.463 1.00 98.56 79 MET A O 1
ATOM 598 N N . THR A 1 80 ? 0.609 -5.051 -2.958 1.00 97.88 80 THR A N 1
ATOM 599 C CA . THR A 1 80 ? 0.579 -4.345 -4.249 1.00 97.88 80 THR A CA 1
ATOM 600 C C . THR A 1 80 ? 1.790 -3.445 -4.428 1.00 97.88 80 THR A C 1
ATOM 602 O O . THR A 1 80 ? 2.366 -3.456 -5.516 1.00 97.88 80 THR A O 1
ATOM 605 N N . THR A 1 81 ? 2.253 -2.758 -3.377 1.00 98.25 81 THR A N 1
ATOM 606 C CA . THR A 1 81 ? 3.516 -2.006 -3.405 1.00 98.25 81 THR A CA 1
ATOM 607 C C . THR A 1 81 ? 4.680 -2.927 -3.778 1.00 98.25 81 THR A C 1
ATOM 609 O O . THR A 1 81 ? 5.409 -2.650 -4.730 1.00 98.25 81 THR A O 1
ATOM 612 N N . ALA A 1 82 ? 4.836 -4.071 -3.099 1.00 98.44 82 ALA A N 1
ATOM 613 C CA . ALA A 1 82 ? 5.930 -5.005 -3.382 1.00 98.44 82 ALA A CA 1
ATOM 614 C C . ALA A 1 82 ? 5.881 -5.551 -4.822 1.00 98.44 82 ALA A C 1
ATOM 616 O O . ALA A 1 82 ? 6.909 -5.625 -5.504 1.00 98.44 82 ALA A O 1
ATOM 617 N N . ALA A 1 83 ? 4.688 -5.905 -5.308 1.00 98.38 83 ALA A N 1
ATOM 618 C CA . ALA A 1 83 ? 4.494 -6.378 -6.675 1.00 98.38 83 ALA A CA 1
ATOM 619 C C . ALA A 1 83 ? 4.795 -5.286 -7.716 1.00 98.38 83 ALA A C 1
ATOM 621 O O . ALA A 1 83 ? 5.495 -5.549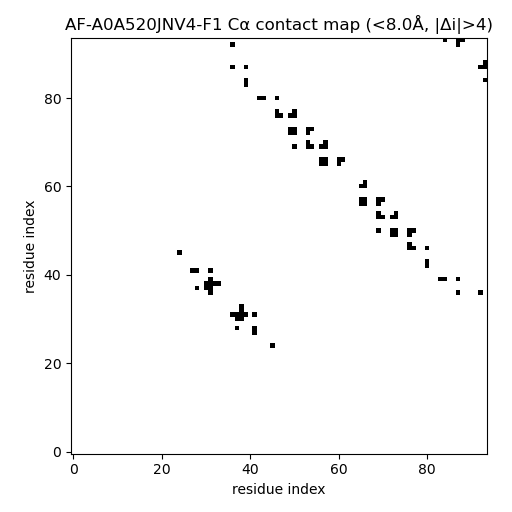 -8.698 1.00 98.38 83 ALA A O 1
ATOM 622 N N . THR A 1 84 ? 4.329 -4.058 -7.476 1.00 97.50 84 THR A N 1
ATOM 623 C CA . THR A 1 84 ? 4.544 -2.902 -8.358 1.00 97.50 84 THR A CA 1
ATOM 624 C C . THR A 1 84 ? 6.022 -2.543 -8.433 1.00 97.50 84 THR A C 1
ATOM 626 O O . THR A 1 84 ? 6.560 -2.413 -9.529 1.00 97.50 84 THR A O 1
ATOM 629 N N . MET A 1 85 ? 6.722 -2.494 -7.297 1.00 98.00 85 MET A N 1
ATOM 630 C CA . MET A 1 85 ? 8.164 -2.231 -7.255 1.00 98.00 85 MET A CA 1
ATOM 631 C C . MET A 1 85 ? 8.972 -3.328 -7.953 1.00 98.00 85 MET A C 1
ATOM 633 O O . MET A 1 85 ? 9.919 -3.039 -8.684 1.00 98.00 85 MET A O 1
ATOM 637 N N . LYS A 1 86 ? 8.576 -4.598 -7.801 1.00 98.44 86 LYS A N 1
ATOM 638 C CA . LYS A 1 86 ? 9.193 -5.709 -8.540 1.00 98.44 86 LYS A CA 1
ATOM 639 C C . LYS A 1 86 ? 9.019 -5.545 -10.054 1.00 98.44 86 LYS A C 1
ATOM 641 O O . LYS A 1 86 ? 9.970 -5.783 -10.801 1.00 98.44 86 LYS A O 1
ATOM 646 N N . ALA A 1 87 ? 7.830 -5.151 -10.509 1.00 98.00 87 ALA A N 1
ATOM 647 C CA . ALA A 1 87 ? 7.561 -4.895 -11.922 1.00 98.00 87 ALA A CA 1
ATOM 648 C C . ALA A 1 87 ? 8.349 -3.681 -12.443 1.00 98.00 87 ALA A C 1
ATOM 650 O O . ALA A 1 87 ? 8.976 -3.778 -13.497 1.00 98.00 87 ALA A O 1
ATOM 651 N N . ALA A 1 88 ? 8.392 -2.589 -11.676 1.00 97.88 88 ALA A N 1
ATOM 652 C CA . ALA A 1 88 ? 9.156 -1.387 -11.993 1.00 97.88 88 ALA A CA 1
ATOM 653 C C . ALA A 1 88 ? 10.653 -1.695 -12.153 1.00 97.88 88 ALA A C 1
ATOM 655 O O . ALA A 1 88 ? 11.247 -1.344 -13.171 1.00 97.88 88 ALA A O 1
ATOM 656 N N . LYS A 1 89 ? 11.235 -2.463 -11.223 1.00 98.12 89 LYS A N 1
ATOM 657 C CA . LYS A 1 89 ? 12.629 -2.915 -11.312 1.00 98.12 89 LYS A CA 1
ATOM 658 C C . LYS A 1 89 ? 12.890 -3.763 -12.552 1.00 98.12 89 LYS A C 1
ATOM 660 O O . LYS A 1 89 ? 13.879 -3.554 -13.247 1.00 98.12 89 LYS A O 1
ATOM 665 N N . LYS A 1 90 ? 11.995 -4.706 -12.866 1.00 98.31 90 LYS A N 1
ATOM 666 C CA . LYS A 1 90 ? 12.098 -5.527 -14.085 1.00 98.31 90 LYS A CA 1
ATOM 667 C C . LYS A 1 90 ? 12.055 -4.672 -15.360 1.00 98.31 90 LYS A C 1
ATOM 669 O O . LYS A 1 90 ? 12.669 -5.046 -16.352 1.00 98.31 90 LYS A O 1
ATOM 674 N N . ALA A 1 91 ? 11.341 -3.551 -15.325 1.00 97.38 91 ALA A N 1
ATOM 675 C CA . ALA A 1 91 ? 11.227 -2.604 -16.428 1.00 97.38 91 ALA A CA 1
ATOM 676 C C . ALA A 1 91 ? 12.341 -1.535 -16.457 1.00 97.38 91 ALA A C 1
ATOM 678 O O . ALA A 1 91 ? 12.317 -0.681 -17.337 1.00 97.38 91 ALA A O 1
ATOM 679 N N . GLY A 1 92 ? 13.302 -1.556 -15.521 1.00 97.56 92 GLY A N 1
ATOM 680 C CA . GLY A 1 92 ? 14.378 -0.559 -15.448 1.00 97.56 92 GLY A CA 1
ATOM 681 C C . GLY A 1 92 ? 13.926 0.824 -14.964 1.00 97.56 92 GLY A C 1
ATOM 682 O O . GLY A 1 92 ? 14.549 1.824 -15.300 1.00 97.56 92 GLY A O 1
ATOM 683 N N . LEU A 1 93 ? 12.829 0.889 -14.203 1.00 94.00 93 LEU A N 1
ATOM 684 C CA . LEU A 1 93 ? 12.241 2.129 -13.679 1.00 94.00 93 LEU A CA 1
ATOM 685 C C . LEU A 1 93 ? 12.692 2.458 -12.241 1.00 94.00 93 LEU A C 1
ATOM 687 O O . LEU A 1 93 ? 12.099 3.320 -11.604 1.00 94.00 93 LEU A O 1
ATOM 691 N N . THR A 1 94 ? 13.681 1.752 -11.692 1.00 72.88 94 THR A N 1
ATOM 692 C CA . THR A 1 94 ? 14.177 1.931 -10.313 1.00 72.88 94 THR A CA 1
ATOM 693 C C . THR A 1 94 ? 15.669 1.704 -10.243 1.00 72.88 94 THR A C 1
ATOM 695 O O . THR A 1 94 ?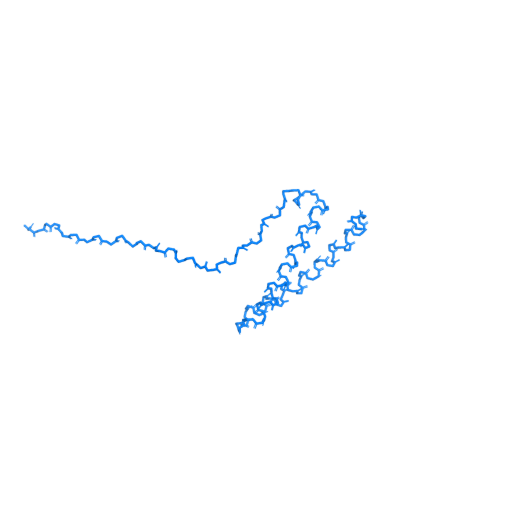 16.102 0.734 -10.911 1.00 72.88 94 THR A O 1
#

Mean predicted aligned error: 10.88 Å